Protein AF-A0A1I7UKV0-F1 (afdb_monomer_lite)

Foldseek 3Di:
DDDPPPPPADDDDDDPPVVVCVVVVPWDWAARADDPNDGAKTKTWHWDQDPNDTDIDIDIDGPDDDDDDDDDDDDDDDDDPVPPPD

Secondary structure (DSSP, 8-state):
-------S-------TTHHHHHHHT-PPPEEEEEETTEEEEEEEEEEEEETTEEEEEEEEE-SS-----------------S----

Radius of gyration: 15.61 Å; chains: 1; bounding box: 29×40×40 Å

Organism: NCBI:txid1561998

pLDDT: mean 81.82, std 13.73, range [37.38, 94.62]

Sequence (86 aa):
MSGRHKYPFNNVCFFENAREHIERDDFSEIPIGKIGGVDGWYFTIQQRIISDEVRYYPFISTDEEKTMFKYRVYSNILKNDGLSTT

Structure (mmCIF, N/CA/C/O backbone):
data_AF-A0A1I7UKV0-F1
#
_entry.id   AF-A0A1I7UKV0-F1
#
loop_
_atom_site.group_PDB
_atom_site.id
_atom_site.type_symbol
_atom_site.label_atom_id
_atom_site.label_alt_id
_atom_site.label_comp_id
_atom_site.label_asym_id
_atom_site.label_entity_id
_atom_site.label_seq_id
_atom_site.pdbx_PDB_ins_code
_atom_site.Cartn_x
_atom_site.Cartn_y
_atom_site.Cartn_z
_atom_site.occupancy
_atom_site.B_iso_or_equiv
_atom_site.auth_seq_id
_atom_site.auth_comp_id
_atom_site.auth_asym_id
_atom_site.auth_atom_id
_atom_site.pdbx_PDB_model_num
ATOM 1 N N . MET A 1 1 ? 15.970 -13.890 25.416 1.00 37.38 1 MET A N 1
ATOM 2 C CA . MET A 1 1 ? 14.855 -13.977 24.446 1.00 37.38 1 MET A CA 1
ATOM 3 C C . MET A 1 1 ? 14.119 -12.648 24.466 1.00 37.38 1 MET A C 1
ATOM 5 O O . MET A 1 1 ? 13.449 -12.355 25.444 1.00 37.38 1 MET A O 1
ATOM 9 N N . SER A 1 2 ? 14.350 -11.795 23.466 1.00 44.69 2 SER A N 1
ATOM 10 C CA . SER A 1 2 ? 13.729 -10.465 23.394 1.00 44.69 2 SER A CA 1
ATOM 11 C C . SER A 1 2 ? 12.247 -10.618 23.056 1.00 44.69 2 SER A C 1
ATOM 13 O O . SER A 1 2 ? 11.911 -11.256 22.055 1.00 44.69 2 SER A O 1
ATOM 15 N N . GLY A 1 3 ? 11.374 -10.094 23.917 1.00 45.22 3 GLY A N 1
ATOM 16 C CA . GLY A 1 3 ? 9.931 -10.092 23.715 1.00 45.22 3 GLY A CA 1
ATOM 17 C C . GLY A 1 3 ? 9.587 -9.325 22.445 1.00 45.22 3 GLY A C 1
ATOM 18 O O . GLY A 1 3 ? 9.555 -8.098 22.437 1.00 45.22 3 GLY A O 1
ATOM 19 N N . ARG A 1 4 ? 9.339 -10.047 21.349 1.00 52.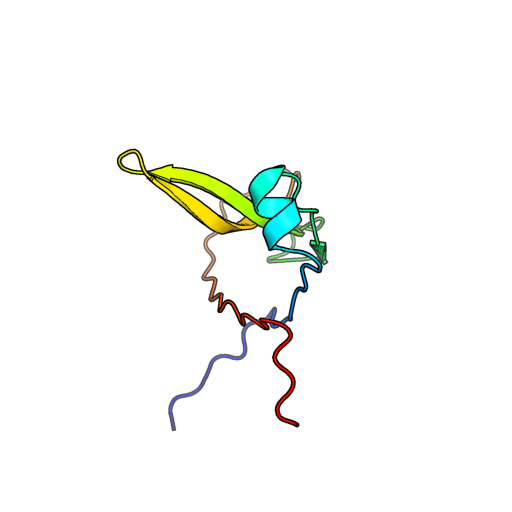53 4 ARG A N 1
ATOM 20 C CA . ARG A 1 4 ? 8.731 -9.459 20.156 1.00 52.53 4 ARG A CA 1
ATOM 21 C C . ARG A 1 4 ? 7.311 -9.079 20.548 1.00 52.53 4 ARG A C 1
ATOM 23 O O . ARG A 1 4 ? 6.453 -9.950 20.657 1.00 52.53 4 ARG A O 1
ATOM 30 N N . HIS A 1 5 ? 7.075 -7.794 20.800 1.00 53.44 5 HIS A N 1
ATOM 31 C CA . HIS A 1 5 ? 5.722 -7.263 20.863 1.00 53.44 5 HIS A CA 1
ATOM 32 C C . HIS A 1 5 ? 5.011 -7.685 19.573 1.00 53.44 5 HIS A C 1
ATOM 34 O O . HIS A 1 5 ? 5.404 -7.284 18.478 1.00 53.44 5 HIS A O 1
ATOM 40 N N . LYS A 1 6 ? 4.027 -8.579 19.699 1.00 59.81 6 LYS A N 1
ATOM 41 C CA . LYS A 1 6 ? 3.171 -9.001 18.592 1.00 59.81 6 LYS A CA 1
ATOM 42 C C . LYS A 1 6 ? 2.429 -7.748 18.133 1.00 59.81 6 LYS A C 1
ATOM 44 O O . LYS A 1 6 ? 1.630 -7.209 18.895 1.00 59.81 6 LYS A O 1
ATOM 49 N N . TYR A 1 7 ? 2.763 -7.232 16.951 1.00 68.00 7 TYR A N 1
ATOM 50 C CA . TYR A 1 7 ? 2.074 -6.066 16.408 1.00 68.00 7 TYR A CA 1
ATOM 51 C C . TYR A 1 7 ? 0.581 -6.396 16.256 1.00 68.00 7 TYR A C 1
ATOM 53 O O . TYR A 1 7 ? 0.253 -7.521 15.870 1.00 68.00 7 TYR A O 1
ATOM 61 N N . PRO A 1 8 ? -0.322 -5.450 16.569 1.00 67.19 8 PRO A N 1
ATOM 62 C CA . PRO A 1 8 ? -1.764 -5.686 16.502 1.00 67.19 8 PRO A CA 1
ATOM 63 C C . PRO A 1 8 ? -2.243 -6.006 15.080 1.00 67.19 8 PRO A C 1
ATOM 65 O O . PRO A 1 8 ? -3.260 -6.671 14.918 1.00 67.19 8 PRO A O 1
ATOM 68 N N . PHE A 1 9 ? -1.479 -5.597 14.065 1.00 73.75 9 PHE A N 1
ATOM 69 C CA . PHE A 1 9 ? -1.680 -5.973 12.674 1.00 73.75 9 PHE A CA 1
ATOM 70 C C . PHE A 1 9 ? -0.408 -6.638 12.132 1.00 73.75 9 PHE A C 1
ATOM 72 O O . PHE A 1 9 ? 0.674 -6.052 12.183 1.00 73.75 9 PHE A O 1
ATOM 79 N N . ASN A 1 10 ? -0.536 -7.872 11.645 1.00 73.38 10 ASN A N 1
ATOM 80 C CA . ASN A 1 10 ? 0.535 -8.616 10.986 1.00 73.38 10 ASN A CA 1
ATOM 81 C C . ASN A 1 10 ? -0.076 -9.388 9.819 1.00 73.38 10 ASN A C 1
ATOM 83 O O . ASN A 1 10 ? -0.626 -10.471 10.017 1.00 73.38 10 ASN A O 1
ATOM 87 N N . ASN A 1 11 ? -0.035 -8.790 8.634 1.00 76.62 11 ASN A N 1
ATOM 88 C CA . ASN A 1 11 ? -0.660 -9.344 7.445 1.00 76.62 11 ASN A CA 1
ATOM 89 C C . ASN A 1 11 ? 0.320 -9.350 6.272 1.00 76.62 11 ASN A C 1
ATOM 91 O O . ASN A 1 11 ? 1.290 -8.589 6.258 1.00 76.62 11 ASN A O 1
ATOM 95 N N . VAL A 1 12 ? 0.053 -10.212 5.297 1.00 83.62 12 VAL A N 1
ATOM 96 C CA . VAL A 1 12 ? 0.794 -10.282 4.039 1.00 83.62 12 VAL A CA 1
ATOM 97 C C . VAL A 1 12 ? -0.110 -9.738 2.942 1.00 83.62 12 VAL A C 1
ATOM 99 O O . VAL A 1 12 ? -1.246 -10.179 2.798 1.00 83.62 12 VAL A O 1
ATOM 102 N N . CYS A 1 13 ? 0.392 -8.758 2.196 1.00 86.69 13 CYS A N 1
ATOM 103 C CA . CYS A 1 13 ? -0.279 -8.183 1.035 1.00 86.69 13 CYS A CA 1
ATOM 104 C C . CYS A 1 13 ? 0.447 -8.644 -0.230 1.00 86.69 13 CYS A C 1
ATOM 106 O O . CYS A 1 13 ? 1.678 -8.725 -0.234 1.00 86.69 13 CYS A O 1
ATOM 108 N N . PHE A 1 14 ? -0.307 -8.934 -1.286 1.00 87.56 14 PHE A N 1
ATOM 109 C CA . PHE A 1 14 ? 0.229 -9.440 -2.546 1.00 87.56 14 PHE A CA 1
ATOM 110 C C . PHE A 1 14 ? -0.129 -8.494 -3.688 1.00 87.56 14 PHE A C 1
ATOM 112 O O . PHE A 1 14 ? -1.274 -8.069 -3.801 1.00 87.56 14 PHE A O 1
ATOM 119 N N . PHE A 1 15 ? 0.857 -8.212 -4.537 1.00 87.12 15 PHE A N 1
ATOM 120 C CA . PHE A 1 15 ? 0.667 -7.567 -5.830 1.00 87.12 15 PHE A CA 1
ATOM 121 C C . PHE A 1 15 ? 1.137 -8.540 -6.902 1.00 87.12 15 PHE A C 1
ATOM 123 O O . PHE A 1 15 ? 2.331 -8.833 -7.002 1.00 87.12 15 PHE A O 1
ATOM 130 N N . GLU A 1 16 ? 0.196 -9.071 -7.669 1.00 88.00 16 GLU A N 1
ATOM 131 C CA . GLU A 1 16 ? 0.522 -9.829 -8.873 1.00 88.00 16 GLU A CA 1
ATOM 132 C C . GLU A 1 16 ? 1.037 -8.863 -9.941 1.00 88.00 16 GLU A C 1
ATOM 134 O O . GLU A 1 16 ? 0.625 -7.710 -9.958 1.00 88.00 16 GLU A O 1
ATOM 139 N N . ASN A 1 17 ? 1.940 -9.308 -10.821 1.00 88.62 17 ASN A N 1
ATOM 140 C CA . ASN A 1 17 ? 2.402 -8.490 -11.954 1.00 88.62 17 ASN A CA 1
ATOM 141 C C . ASN A 1 17 ? 2.958 -7.114 -11.520 1.00 88.62 17 ASN A C 1
ATOM 143 O O . ASN A 1 17 ? 2.702 -6.071 -12.120 1.00 88.62 17 ASN A O 1
ATOM 147 N N . ALA A 1 18 ? 3.721 -7.094 -10.418 1.00 88.75 18 ALA A N 1
ATOM 148 C CA . ALA A 1 18 ? 4.238 -5.855 -9.834 1.00 88.75 18 ALA A CA 1
ATOM 149 C C . ALA A 1 18 ? 5.105 -5.041 -10.812 1.00 88.75 18 ALA A C 1
ATOM 151 O O . ALA A 1 18 ? 5.221 -3.828 -10.663 1.00 88.75 18 ALA A O 1
ATOM 152 N N . ARG A 1 19 ? 5.721 -5.688 -11.810 1.00 88.94 19 ARG A N 1
ATOM 153 C CA . ARG A 1 19 ? 6.494 -5.002 -12.848 1.00 88.94 19 ARG A CA 1
ATOM 154 C C . ARG A 1 19 ? 5.583 -4.181 -13.759 1.00 88.94 19 ARG A C 1
ATOM 156 O O . ARG A 1 19 ? 5.878 -3.024 -14.024 1.00 88.94 19 ARG A O 1
ATOM 163 N N . GLU A 1 20 ? 4.487 -4.772 -14.204 1.00 92.00 20 GLU A N 1
ATOM 164 C CA . GLU A 1 20 ? 3.479 -4.136 -15.042 1.00 92.00 20 GLU A CA 1
ATOM 165 C C . GLU A 1 20 ? 2.856 -2.941 -14.311 1.00 92.00 20 GLU A C 1
ATOM 167 O O . GLU A 1 20 ? 2.680 -1.880 -14.908 1.00 92.00 20 GLU A O 1
ATOM 172 N N . HIS A 1 21 ? 2.621 -3.084 -13.003 1.00 92.25 21 HIS A N 1
ATOM 173 C CA . HIS A 1 21 ? 2.136 -1.993 -12.159 1.00 92.25 21 HIS A CA 1
ATOM 174 C C . HIS A 1 21 ? 3.160 -0.869 -11.954 1.00 92.25 21 HIS A C 1
ATOM 176 O O . HIS A 1 21 ? 2.780 0.294 -11.881 1.00 92.25 21 HIS A O 1
ATOM 182 N N . ILE A 1 22 ? 4.462 -1.175 -11.915 1.00 90.25 22 ILE A N 1
ATOM 183 C CA . ILE A 1 22 ? 5.525 -0.152 -11.904 1.00 90.25 22 ILE A CA 1
ATOM 184 C C . ILE A 1 22 ? 5.523 0.648 -13.209 1.00 90.25 22 ILE A C 1
ATOM 186 O O . ILE A 1 22 ? 5.654 1.866 -13.182 1.00 90.25 22 ILE A O 1
ATOM 190 N N . GLU A 1 23 ? 5.369 -0.018 -14.354 1.00 91.12 23 GLU A N 1
ATOM 191 C CA . GLU A 1 23 ? 5.384 0.644 -15.665 1.00 91.12 23 GLU A CA 1
ATOM 192 C C . GLU A 1 23 ? 4.164 1.561 -15.877 1.00 91.12 23 GLU A C 1
ATOM 194 O O . GLU A 1 23 ? 4.254 2.536 -16.624 1.00 91.12 23 GLU A O 1
ATOM 199 N N . ARG A 1 24 ? 3.035 1.262 -15.221 1.00 92.62 24 ARG A N 1
ATOM 200 C CA . ARG A 1 24 ? 1.767 2.004 -15.341 1.00 92.62 24 ARG A CA 1
ATOM 201 C C . ARG A 1 24 ? 1.457 2.940 -14.174 1.00 92.62 24 ARG A C 1
ATOM 203 O O . ARG A 1 24 ? 0.575 3.780 -14.324 1.00 92.62 24 ARG A O 1
ATOM 210 N N . ASP A 1 25 ? 2.160 2.787 -13.054 1.00 89.88 25 ASP A N 1
ATOM 211 C CA . ASP A 1 25 ? 1.883 3.458 -11.778 1.00 89.88 25 ASP A CA 1
ATOM 212 C C . ASP A 1 25 ? 0.425 3.264 -11.303 1.00 89.88 25 ASP A C 1
ATOM 214 O O . ASP A 1 25 ? -0.244 4.199 -10.871 1.00 89.88 25 ASP A O 1
ATOM 218 N N . ASP A 1 26 ? -0.097 2.034 -11.414 1.00 93.38 26 ASP A N 1
ATOM 219 C CA . ASP A 1 26 ? -1.507 1.685 -11.151 1.00 93.38 26 ASP A CA 1
ATOM 220 C C . ASP A 1 26 ? -1.684 0.633 -10.036 1.00 93.38 26 ASP A C 1
ATOM 222 O O . ASP A 1 26 ? -2.599 -0.197 -10.059 1.00 93.38 26 ASP A O 1
ATOM 226 N N . PHE A 1 27 ? -0.810 0.667 -9.024 1.00 92.88 27 PHE A N 1
ATOM 227 C CA . PHE A 1 27 ? -0.922 -0.209 -7.857 1.00 92.88 27 PHE A CA 1
ATOM 228 C C . PHE A 1 27 ? -2.267 -0.036 -7.139 1.00 92.88 27 PHE A C 1
ATOM 230 O O . PHE A 1 27 ? -2.646 1.058 -6.724 1.00 92.88 27 PHE A O 1
ATOM 237 N N . SER A 1 28 ? -2.974 -1.151 -6.949 1.00 93.56 28 SER A N 1
ATOM 238 C CA . SER A 1 28 ? -4.268 -1.167 -6.264 1.00 93.56 28 SER A CA 1
ATOM 239 C C . SER A 1 28 ? -4.141 -0.949 -4.755 1.00 93.56 28 SER A C 1
ATOM 241 O O . SER A 1 28 ? -3.135 -1.279 -4.128 1.00 93.56 28 SER A O 1
ATOM 243 N N . GLU A 1 29 ? -5.210 -0.452 -4.147 1.00 94.62 29 GLU A N 1
ATOM 244 C CA . GLU A 1 29 ? -5.329 -0.340 -2.698 1.00 94.62 29 GLU A CA 1
ATOM 245 C C . GLU A 1 29 ? -5.823 -1.663 -2.108 1.00 94.62 29 GLU A C 1
ATOM 247 O O . GLU A 1 29 ? -6.872 -2.184 -2.483 1.00 94.62 29 GLU A O 1
ATOM 252 N N . ILE A 1 30 ? -5.061 -2.222 -1.170 1.00 92.56 30 ILE A N 1
ATOM 253 C CA . ILE A 1 30 ? -5.389 -3.466 -0.476 1.00 92.56 30 ILE A CA 1
ATOM 254 C C . ILE A 1 30 ? -5.973 -3.109 0.893 1.00 92.56 30 ILE A C 1
ATOM 256 O O . ILE A 1 30 ? -5.237 -2.603 1.744 1.00 92.56 30 ILE A O 1
ATOM 260 N N . PRO A 1 31 ? -7.261 -3.380 1.162 1.00 92.81 31 PRO A N 1
ATOM 261 C CA . PRO A 1 31 ? -7.860 -3.083 2.456 1.00 92.81 31 PRO A CA 1
ATOM 262 C C . PRO A 1 31 ? -7.163 -3.849 3.586 1.00 92.81 31 PRO A C 1
ATOM 264 O O . PRO A 1 31 ? -7.040 -5.074 3.547 1.00 92.81 31 PRO A O 1
ATOM 267 N N . ILE A 1 32 ? -6.737 -3.129 4.624 1.00 90.75 32 ILE A N 1
ATOM 268 C CA . ILE A 1 32 ? -6.135 -3.699 5.840 1.00 90.75 32 ILE A CA 1
ATOM 269 C C . ILE A 1 32 ? -7.017 -3.512 7.084 1.00 90.75 32 ILE A C 1
ATOM 271 O O . ILE A 1 32 ? -6.720 -4.062 8.145 1.00 90.75 32 ILE A O 1
ATOM 275 N N . GLY A 1 33 ? -8.141 -2.805 6.940 1.00 88.50 33 GLY A N 1
ATOM 276 C CA . GLY A 1 33 ? -9.218 -2.755 7.923 1.00 88.50 33 GLY A CA 1
ATOM 277 C C . GLY A 1 33 ? -9.051 -1.637 8.947 1.00 88.50 33 GLY A C 1
ATOM 278 O O . GLY A 1 33 ? -8.834 -0.480 8.594 1.00 88.50 33 GLY A O 1
ATOM 279 N N . LYS A 1 34 ? -9.217 -1.973 10.228 1.00 87.44 34 LYS A N 1
ATOM 280 C CA . LYS A 1 34 ? -9.224 -1.007 11.331 1.00 87.44 34 LYS A CA 1
ATOM 281 C C . LYS A 1 34 ? -7.867 -0.955 12.023 1.00 87.44 34 LYS A C 1
ATOM 283 O O . LYS A 1 34 ? -7.393 -1.973 12.529 1.00 87.44 34 LYS A O 1
ATOM 288 N N . ILE A 1 35 ? -7.275 0.233 12.135 1.00 84.88 35 ILE A N 1
ATOM 289 C CA . ILE A 1 35 ? -6.034 0.468 12.888 1.00 84.88 35 ILE A CA 1
ATOM 290 C C . ILE A 1 35 ? -6.262 1.630 13.848 1.00 84.88 35 ILE A C 1
ATOM 292 O O . ILE A 1 35 ? -6.737 2.695 13.465 1.00 84.88 35 ILE A O 1
ATOM 296 N N . GLY A 1 36 ? -5.934 1.426 15.127 1.00 81.50 36 GLY A N 1
ATOM 297 C CA . GLY A 1 36 ? -5.987 2.504 16.117 1.00 81.50 36 GLY A CA 1
ATOM 298 C C . GLY A 1 36 ? -7.386 3.062 16.396 1.00 81.50 36 GLY A C 1
ATOM 299 O O . GLY A 1 36 ? -7.497 4.181 16.878 1.00 81.50 36 GLY A O 1
ATOM 300 N N . GLY A 1 37 ? -8.446 2.309 16.087 1.00 84.25 37 GLY A N 1
ATOM 301 C CA . GLY A 1 37 ? -9.830 2.770 16.238 1.00 84.25 37 GLY A CA 1
ATOM 302 C C . GLY A 1 37 ? -10.414 3.445 14.992 1.00 84.25 37 GLY A C 1
ATOM 303 O O . GLY A 1 37 ? -11.628 3.620 14.942 1.00 84.25 37 GLY A O 1
ATOM 304 N N . VAL A 1 38 ? -9.592 3.730 13.980 1.00 85.69 38 VAL A N 1
ATOM 305 C CA . VAL A 1 38 ? -10.004 4.315 12.696 1.00 85.69 38 VAL A CA 1
ATOM 306 C C . VAL A 1 38 ? -10.181 3.196 11.671 1.00 85.69 38 VAL A C 1
ATOM 308 O O . VAL A 1 38 ? -9.321 2.317 11.576 1.00 85.69 38 VAL A O 1
ATOM 311 N N . ASP A 1 39 ? -11.305 3.196 10.958 1.00 88.88 39 ASP A N 1
ATOM 312 C CA . ASP A 1 39 ? -11.620 2.227 9.902 1.00 88.88 39 ASP A CA 1
ATOM 313 C C . ASP A 1 39 ? -11.039 2.668 8.541 1.00 88.88 39 ASP A C 1
ATOM 315 O O . ASP A 1 39 ? -10.384 3.706 8.427 1.00 88.88 39 ASP A O 1
ATOM 319 N N . GLY A 1 40 ? -11.223 1.839 7.510 1.00 90.19 40 GLY A N 1
ATOM 320 C CA . GLY A 1 40 ? -10.892 2.215 6.131 1.00 90.19 40 GLY A CA 1
ATOM 321 C C . GLY A 1 40 ? -9.398 2.296 5.817 1.00 90.19 40 GLY A C 1
ATOM 322 O O . GLY A 1 40 ? -9.018 2.927 4.836 1.00 90.19 40 GLY A O 1
ATOM 323 N N . TRP A 1 41 ? -8.527 1.675 6.618 1.00 90.38 41 TRP A N 1
ATOM 324 C CA . TRP A 1 41 ? -7.114 1.623 6.264 1.00 90.38 41 TRP A CA 1
ATOM 325 C C . TRP A 1 41 ? -6.886 0.690 5.084 1.00 90.38 41 TRP A C 1
ATOM 327 O O . TRP A 1 41 ? -7.411 -0.428 5.037 1.00 90.38 41 TRP A O 1
ATOM 337 N N . TYR A 1 42 ? -6.011 1.121 4.187 1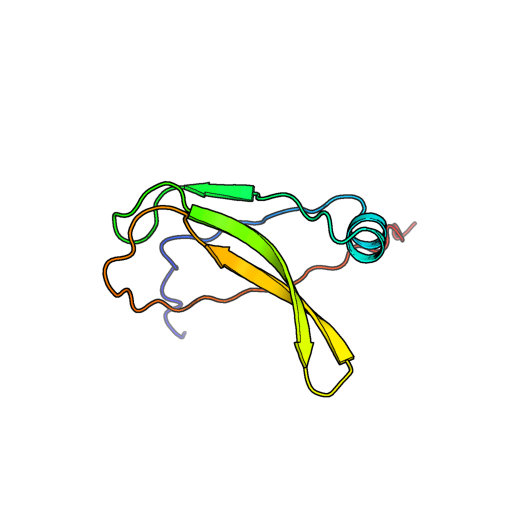.00 92.12 42 TYR A N 1
ATOM 338 C CA . TYR A 1 42 ? -5.517 0.350 3.063 1.00 92.12 42 TYR A CA 1
ATOM 339 C C . TYR A 1 42 ? -3.994 0.444 2.955 1.00 92.12 42 TYR A C 1
ATOM 341 O O . TYR A 1 42 ? -3.339 1.360 3.463 1.00 92.12 42 TYR A O 1
ATOM 349 N N . PHE A 1 43 ? -3.432 -0.561 2.298 1.00 92.19 43 PHE A N 1
ATOM 350 C CA . PHE A 1 43 ? -2.032 -0.683 1.948 1.00 92.19 43 PHE A CA 1
ATOM 351 C C . PHE A 1 43 ? -1.883 -0.560 0.436 1.00 92.19 43 PHE A C 1
ATOM 353 O O . PHE A 1 43 ? -2.608 -1.206 -0.312 1.00 92.19 43 PHE A O 1
ATOM 360 N N . THR A 1 44 ? -0.928 0.237 -0.019 1.00 93.31 44 THR A N 1
ATOM 361 C CA . THR A 1 44 ? -0.599 0.372 -1.441 1.00 93.31 44 THR A CA 1
ATOM 362 C C . THR A 1 44 ? 0.909 0.566 -1.619 1.00 93.31 44 THR A C 1
ATOM 364 O O . THR A 1 44 ? 1.658 0.671 -0.642 1.00 93.31 44 THR A O 1
ATOM 367 N N . ILE 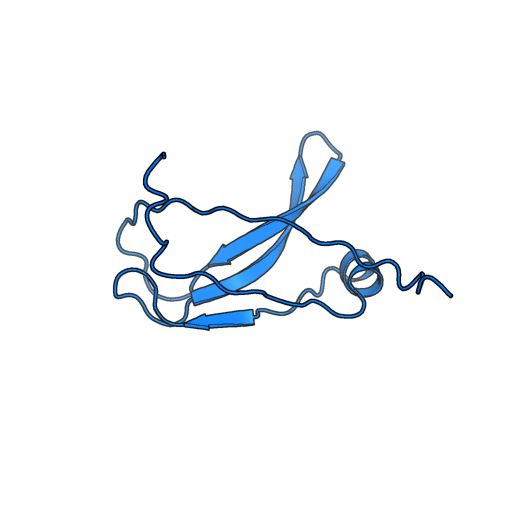A 1 45 ? 1.375 0.597 -2.862 1.00 92.88 45 ILE A N 1
ATOM 368 C CA . ILE A 1 45 ? 2.714 1.057 -3.221 1.00 92.88 45 ILE A CA 1
ATOM 369 C C . ILE A 1 45 ? 2.579 2.464 -3.792 1.00 92.88 45 ILE A C 1
ATOM 371 O O . ILE A 1 45 ? 1.794 2.692 -4.702 1.00 92.88 45 ILE A O 1
ATOM 375 N N . GLN A 1 46 ? 3.359 3.406 -3.264 1.00 92.50 46 GLN A N 1
ATOM 376 C CA . GLN A 1 46 ? 3.379 4.778 -3.762 1.00 92.50 46 GLN A CA 1
ATOM 377 C C . GLN A 1 46 ? 4.695 5.065 -4.487 1.00 92.50 46 GLN A C 1
ATOM 379 O O . GLN A 1 46 ? 5.774 4.727 -3.988 1.00 92.50 46 GLN A O 1
ATOM 384 N N . GLN A 1 47 ? 4.598 5.740 -5.631 1.00 93.56 47 GLN A N 1
ATOM 385 C CA . GLN A 1 47 ? 5.733 6.321 -6.333 1.00 93.56 47 GLN A CA 1
ATOM 386 C C . GLN A 1 47 ? 6.127 7.671 -5.713 1.00 93.56 47 GLN A C 1
ATOM 388 O O . GLN A 1 47 ? 5.288 8.542 -5.474 1.00 93.56 47 GLN A O 1
ATOM 393 N N . ARG A 1 48 ? 7.426 7.888 -5.486 1.00 91.44 48 ARG A N 1
ATOM 394 C CA . ARG A 1 48 ? 7.997 9.224 -5.253 1.00 91.44 48 ARG A CA 1
ATOM 395 C C . ARG A 1 48 ? 9.273 9.421 -6.042 1.00 91.44 48 ARG A C 1
ATOM 397 O O . ARG A 1 48 ? 10.035 8.485 -6.255 1.00 91.44 48 ARG A O 1
ATOM 404 N N . ILE A 1 49 ? 9.524 10.676 -6.388 1.00 94.12 49 ILE A N 1
ATOM 405 C CA . ILE A 1 49 ? 10.804 11.125 -6.921 1.00 94.12 49 ILE A CA 1
ATOM 406 C C . ILE A 1 49 ? 11.620 11.659 -5.743 1.00 94.12 49 ILE A C 1
ATOM 408 O O . ILE A 1 49 ? 11.199 12.599 -5.067 1.00 94.12 49 ILE A O 1
ATOM 412 N N . ILE A 1 50 ? 12.757 11.028 -5.458 1.00 92.81 50 ILE A N 1
ATOM 413 C CA . ILE A 1 50 ? 13.683 11.432 -4.395 1.00 92.81 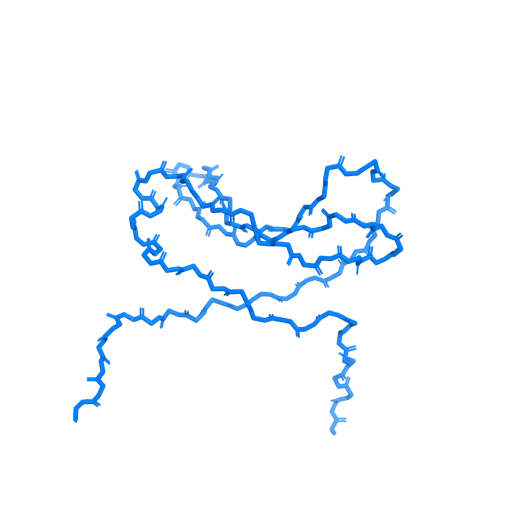50 ILE A CA 1
ATOM 414 C C . ILE A 1 50 ? 15.067 11.542 -5.021 1.00 92.81 50 ILE A C 1
ATOM 416 O O . ILE A 1 50 ? 15.593 10.541 -5.494 1.00 92.81 50 ILE A O 1
ATOM 420 N N . SER A 1 51 ? 15.658 12.741 -4.997 1.00 93.06 51 SER A N 1
ATOM 421 C CA . SER A 1 51 ? 16.980 12.997 -5.592 1.00 93.06 51 SER A CA 1
ATOM 422 C C . SER A 1 51 ? 17.064 12.538 -7.055 1.00 93.06 51 SER A C 1
ATOM 424 O O . SER A 1 51 ? 17.985 11.820 -7.422 1.00 93.06 51 SER A O 1
ATOM 426 N N . ASP A 1 52 ? 16.061 12.911 -7.855 1.00 94.06 52 ASP A N 1
ATOM 427 C CA . ASP A 1 52 ? 15.911 12.557 -9.278 1.00 94.06 52 ASP A CA 1
ATOM 428 C C . ASP A 1 52 ? 15.751 11.054 -9.581 1.00 94.06 52 ASP A C 1
ATOM 430 O O . ASP A 1 52 ? 15.658 10.655 -10.740 1.00 94.06 52 ASP A O 1
ATOM 434 N N . GLU A 1 53 ? 15.625 10.212 -8.553 1.00 94.25 53 GLU A N 1
ATOM 435 C CA . GLU A 1 53 ? 15.330 8.789 -8.698 1.00 94.25 53 GLU A CA 1
ATOM 436 C C . GLU A 1 53 ? 13.858 8.495 -8.403 1.00 94.25 53 GLU A C 1
ATOM 438 O O . GLU A 1 53 ? 13.315 8.897 -7.368 1.00 94.25 53 GLU A O 1
ATOM 443 N N . VAL A 1 54 ? 13.220 7.727 -9.289 1.00 93.25 54 VAL A N 1
ATOM 444 C CA . VAL A 1 54 ? 11.886 7.167 -9.050 1.00 93.25 54 VAL A CA 1
ATOM 445 C C . VAL A 1 54 ? 12.009 5.989 -8.087 1.00 93.25 54 VAL A C 1
ATOM 447 O O . VAL A 1 54 ? 12.725 5.022 -8.349 1.00 93.25 54 VAL A O 1
ATOM 450 N N . ARG A 1 55 ? 11.302 6.062 -6.960 1.00 91.12 55 ARG A N 1
ATOM 451 C CA . ARG A 1 55 ? 11.270 5.022 -5.931 1.00 91.12 55 ARG A CA 1
ATOM 452 C C . ARG A 1 55 ? 9.835 4.620 -5.632 1.00 91.12 55 ARG A C 1
ATOM 454 O O . ARG A 1 55 ? 8.971 5.475 -5.459 1.00 91.12 55 ARG A O 1
ATOM 461 N N . TYR A 1 56 ? 9.630 3.318 -5.488 1.00 90.06 56 TYR A N 1
ATOM 462 C CA . TYR A 1 56 ? 8.370 2.716 -5.070 1.00 90.06 56 TYR A CA 1
ATOM 463 C C . TYR A 1 56 ? 8.528 2.192 -3.649 1.00 90.06 56 TYR A C 1
ATOM 465 O O . TYR A 1 56 ? 9.501 1.494 -3.351 1.00 90.06 56 TYR A O 1
ATOM 473 N N . TYR A 1 57 ? 7.601 2.532 -2.758 1.00 89.19 57 TYR A N 1
ATOM 474 C CA . TYR A 1 57 ? 7.656 2.059 -1.377 1.00 89.19 57 TYR A CA 1
ATOM 475 C C . TYR A 1 57 ? 6.264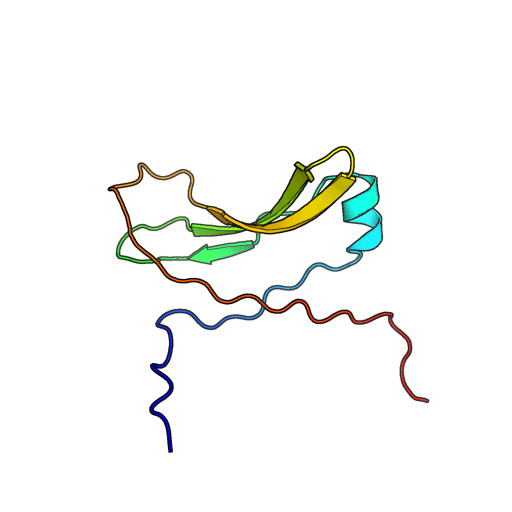 1.736 -0.816 1.00 89.19 57 TYR A C 1
ATOM 477 O O . TYR A 1 57 ? 5.270 2.339 -1.225 1.00 89.19 57 TYR A O 1
ATOM 485 N N . PRO A 1 58 ? 6.195 0.802 0.151 1.00 90.44 58 PRO A N 1
ATOM 486 C CA . PRO A 1 58 ? 4.984 0.501 0.902 1.00 90.44 58 PRO A CA 1
ATOM 487 C C . PRO A 1 58 ? 4.396 1.730 1.590 1.00 90.44 58 PRO A C 1
ATOM 489 O O . PRO A 1 58 ? 5.088 2.410 2.352 1.00 90.44 58 PRO A O 1
ATOM 492 N N . PHE A 1 59 ? 3.108 1.970 1.385 1.00 90.19 59 PHE A N 1
ATOM 493 C CA . PHE A 1 59 ? 2.378 3.072 1.989 1.00 90.19 59 PHE A CA 1
ATOM 494 C C . PHE A 1 59 ? 1.086 2.575 2.637 1.00 90.19 59 PHE A C 1
ATOM 496 O O . PHE A 1 59 ? 0.377 1.740 2.085 1.00 90.19 59 PHE A O 1
ATOM 503 N N . ILE A 1 60 ? 0.800 3.081 3.835 1.00 89.56 60 ILE A N 1
ATOM 504 C CA . ILE A 1 60 ? -0.432 2.796 4.571 1.00 89.56 60 ILE A CA 1
ATOM 505 C C . ILE A 1 60 ? -1.185 4.110 4.723 1.00 89.56 60 ILE A C 1
ATOM 507 O O . ILE A 1 60 ? -0.639 5.084 5.250 1.00 89.56 60 ILE A O 1
ATOM 511 N N . SER A 1 61 ? -2.435 4.127 4.278 1.00 88.38 61 SER A N 1
ATOM 512 C CA . SER A 1 61 ? -3.293 5.303 4.344 1.00 88.38 61 SER A CA 1
ATOM 513 C C . SER A 1 61 ? -4.725 4.918 4.694 1.00 88.38 61 SER A C 1
ATOM 515 O O . SER A 1 61 ? -5.077 3.747 4.762 1.00 88.38 61 SER A O 1
ATOM 517 N N . THR A 1 62 ? -5.514 5.939 4.982 1.00 89.50 62 THR A N 1
ATOM 518 C CA . THR A 1 62 ? -6.966 5.917 5.126 1.00 89.50 62 THR A CA 1
ATOM 519 C C . THR A 1 62 ? -7.450 7.273 4.622 1.00 89.50 62 THR A C 1
ATOM 521 O O . THR A 1 62 ? -6.728 8.273 4.783 1.00 89.50 62 THR A O 1
ATOM 524 N N . ASP A 1 63 ? -8.628 7.287 4.010 1.00 87.44 63 ASP A N 1
ATOM 525 C CA . ASP A 1 63 ? -9.301 8.507 3.556 1.00 87.44 63 ASP A CA 1
ATOM 526 C C . ASP A 1 63 ? -10.141 9.141 4.678 1.00 87.44 63 ASP A C 1
ATOM 528 O O . ASP A 1 63 ? -10.606 10.273 4.548 1.00 87.44 63 ASP A O 1
ATOM 532 N N . GLU A 1 64 ? -10.293 8.435 5.804 1.00 85.62 64 GLU A N 1
ATOM 533 C CA . GLU A 1 64 ? -10.972 8.930 6.999 1.00 85.62 64 GLU A CA 1
ATOM 534 C C . GLU A 1 64 ? -10.191 10.074 7.661 1.00 85.62 64 GLU A C 1
ATOM 536 O O . GLU A 1 64 ? -8.953 10.122 7.635 1.00 85.62 64 GLU A O 1
ATOM 541 N N . GLU A 1 65 ? -10.915 10.990 8.309 1.00 79.50 65 GLU A N 1
ATOM 542 C CA . GLU A 1 65 ? -10.313 12.131 8.996 1.00 79.50 65 GLU A CA 1
ATOM 543 C C . GLU A 1 65 ? -9.358 11.655 10.102 1.00 79.50 65 GLU A C 1
ATOM 545 O O . GLU A 1 65 ? -9.730 10.998 11.080 1.00 79.50 65 GLU A O 1
ATOM 550 N N . LYS A 1 66 ? -8.073 11.978 9.934 1.00 67.75 66 LYS A N 1
ATOM 551 C CA . LYS A 1 66 ? -7.016 11.494 10.821 1.00 67.75 66 LYS A CA 1
ATOM 552 C C . LYS A 1 66 ? -6.975 12.351 12.080 1.00 67.75 66 LYS A C 1
ATOM 554 O O . LYS A 1 66 ? -6.459 13.467 12.067 1.00 67.75 66 LYS A O 1
ATOM 559 N N . THR A 1 67 ? -7.387 11.787 13.213 1.00 69.06 67 THR A N 1
ATOM 560 C CA . THR A 1 67 ? -6.818 12.230 14.492 1.00 69.06 67 THR A CA 1
ATOM 561 C C . THR A 1 67 ? -5.318 11.941 14.468 1.00 69.06 67 THR A C 1
ATOM 563 O O . THR A 1 67 ? -4.868 10.923 13.944 1.00 69.06 67 THR A O 1
ATOM 566 N N . MET A 1 68 ? -4.514 12.877 14.968 1.00 72.19 68 MET A N 1
ATOM 567 C CA . MET A 1 68 ? -3.054 12.800 14.917 1.00 72.19 68 MET A CA 1
ATOM 568 C C . MET A 1 68 ? -2.564 11.491 15.564 1.00 72.19 68 MET A C 1
ATOM 570 O O . MET A 1 68 ? -2.598 11.345 16.785 1.00 72.19 68 MET A O 1
ATOM 574 N N . PHE A 1 69 ? -2.126 10.527 14.751 1.00 75.56 69 PHE A N 1
ATOM 575 C CA . PHE A 1 69 ? -1.799 9.178 15.214 1.00 75.56 69 PHE A CA 1
ATOM 576 C C . PHE A 1 69 ? -0.294 8.924 15.125 1.00 75.56 69 PHE A C 1
ATOM 578 O O . PHE A 1 69 ? 0.328 9.141 14.085 1.00 75.56 69 PHE A O 1
ATOM 585 N N . LYS A 1 70 ? 0.308 8.433 16.213 1.00 81.12 70 LYS A N 1
ATOM 586 C CA . LYS A 1 70 ? 1.686 7.928 16.206 1.00 81.12 70 LYS A CA 1
ATOM 587 C C . LYS A 1 70 ? 1.645 6.416 16.070 1.00 81.12 70 LYS A C 1
ATOM 589 O O . LYS A 1 70 ? 1.107 5.731 16.933 1.00 81.12 70 LYS A O 1
ATOM 594 N N . TYR A 1 71 ? 2.246 5.897 15.011 1.00 78.50 71 TYR A N 1
ATOM 595 C CA . TYR A 1 71 ? 2.352 4.464 14.780 1.00 78.50 71 TYR A CA 1
ATOM 596 C C . TYR A 1 71 ? 3.769 4.082 14.355 1.00 78.50 71 TYR A C 1
ATOM 598 O O . TYR A 1 71 ? 4.578 4.926 13.968 1.00 78.50 71 TYR A O 1
ATOM 606 N N . ARG A 1 72 ? 4.067 2.785 14.439 1.00 83.31 72 ARG A N 1
ATOM 607 C CA . ARG A 1 72 ? 5.308 2.191 13.946 1.00 83.31 72 ARG A CA 1
ATOM 608 C C . ARG A 1 72 ? 4.951 1.061 12.997 1.00 83.31 72 ARG A C 1
ATOM 610 O O . ARG A 1 72 ? 4.232 0.147 13.387 1.00 83.31 72 ARG A O 1
ATOM 617 N N . VAL A 1 73 ? 5.456 1.139 11.773 1.00 79.19 73 VAL A N 1
ATOM 618 C CA . VAL A 1 73 ? 5.232 0.134 10.730 1.00 79.19 73 VAL A CA 1
ATOM 619 C C . VAL A 1 73 ? 6.560 -0.511 10.378 1.00 79.19 73 VAL A C 1
ATOM 621 O O . VAL A 1 73 ? 7.590 0.157 10.306 1.00 79.19 73 VAL A O 1
ATOM 624 N N . TYR A 1 74 ? 6.511 -1.820 10.169 1.00 82.50 74 TYR A N 1
ATOM 625 C CA . TYR A 1 74 ? 7.594 -2.601 9.599 1.00 82.50 74 TYR A CA 1
ATOM 626 C C . TYR A 1 74 ? 7.061 -3.284 8.353 1.00 82.50 74 TYR A C 1
ATOM 628 O O . TYR A 1 74 ? 6.075 -4.014 8.428 1.00 82.50 74 TYR A O 1
ATOM 636 N N . SER A 1 75 ? 7.713 -3.049 7.225 1.00 80.81 75 SER A N 1
ATOM 637 C CA . SER A 1 75 ? 7.412 -3.706 5.962 1.00 80.81 75 SER A CA 1
ATOM 638 C C . SER A 1 75 ? 8.655 -4.435 5.470 1.00 80.81 75 SER A C 1
ATOM 640 O O . SER A 1 75 ? 9.779 -3.974 5.655 1.00 80.81 75 SER A O 1
ATOM 642 N N . ASN A 1 76 ? 8.439 -5.594 4.858 1.00 84.00 76 ASN A N 1
ATOM 643 C CA . ASN A 1 76 ? 9.450 -6.321 4.104 1.00 84.00 76 ASN A CA 1
ATOM 644 C C . ASN A 1 76 ? 8.842 -6.654 2.746 1.00 84.00 76 ASN A C 1
ATOM 646 O O . ASN A 1 76 ? 7.678 -7.049 2.679 1.00 84.00 76 ASN A O 1
ATOM 650 N N . ILE A 1 77 ? 9.622 -6.497 1.682 1.00 83.69 77 ILE A N 1
ATOM 651 C CA . ILE A 1 77 ? 9.200 -6.857 0.330 1.00 83.69 77 ILE A CA 1
ATOM 652 C C . ILE A 1 77 ? 9.805 -8.219 0.015 1.00 83.69 77 ILE A C 1
ATOM 654 O O . ILE A 1 77 ? 11.025 -8.375 -0.014 1.00 83.69 77 ILE A O 1
ATOM 658 N N . LEU A 1 78 ? 8.942 -9.205 -0.207 1.00 85.19 78 LEU A N 1
ATOM 659 C CA . LEU A 1 78 ? 9.333 -10.515 -0.706 1.00 85.19 78 LEU A CA 1
ATOM 660 C C . LEU A 1 78 ? 9.153 -10.502 -2.220 1.00 85.19 78 LEU A C 1
ATOM 662 O O . LEU A 1 78 ? 8.030 -10.479 -2.716 1.00 85.19 78 LEU A O 1
ATOM 666 N N . LYS A 1 79 ? 10.267 -10.479 -2.953 1.00 80.56 79 LYS A N 1
ATOM 667 C CA . LYS A 1 79 ? 10.249 -10.593 -4.409 1.00 80.56 79 LYS A CA 1
ATOM 668 C C . LYS A 1 79 ? 10.197 -12.070 -4.780 1.00 80.56 79 LYS A C 1
ATOM 670 O O . LYS A 1 79 ? 11.076 -12.826 -4.380 1.00 80.56 79 LYS A O 1
ATOM 675 N N . ASN A 1 80 ? 9.190 -12.451 -5.553 1.00 77.06 80 ASN A N 1
ATOM 676 C CA . ASN A 1 80 ? 9.169 -13.723 -6.257 1.00 77.06 80 ASN A CA 1
ATOM 677 C C . ASN A 1 80 ? 9.319 -13.402 -7.745 1.00 77.06 80 ASN A C 1
ATOM 679 O O . ASN A 1 80 ? 8.496 -12.690 -8.311 1.00 77.06 80 ASN A O 1
ATOM 683 N N . ASP A 1 81 ? 10.418 -13.832 -8.348 1.00 72.00 81 ASP A N 1
ATOM 684 C CA . ASP A 1 81 ? 10.719 -13.630 -9.766 1.00 72.00 81 ASP A CA 1
ATOM 685 C C . ASP A 1 81 ? 10.151 -14.751 -10.651 1.00 72.00 81 ASP A C 1
ATOM 687 O O . ASP A 1 81 ? 10.411 -14.779 -11.852 1.00 72.00 81 ASP A O 1
ATOM 691 N N . GLY A 1 82 ? 9.356 -15.662 -10.076 1.00 60.91 82 GLY A N 1
ATOM 692 C CA . GLY A 1 82 ? 8.750 -16.775 -10.803 1.00 60.91 82 GLY A CA 1
ATOM 693 C C . GLY A 1 82 ? 9.754 -17.856 -11.212 1.00 60.91 82 GLY A C 1
ATOM 694 O O . GLY A 1 82 ? 9.367 -18.824 -11.870 1.00 60.91 82 GLY A O 1
ATOM 695 N N . LEU A 1 83 ? 11.024 -17.741 -10.800 1.00 59.22 83 LEU A N 1
ATOM 696 C CA . LEU A 1 83 ? 12.031 -18.782 -10.980 1.00 59.22 83 LEU A CA 1
ATOM 697 C C . LEU A 1 83 ? 11.785 -19.882 -9.948 1.00 59.22 83 LEU A C 1
ATOM 699 O O . LEU A 1 83 ? 12.384 -19.942 -8.877 1.00 59.22 83 LEU A O 1
ATOM 703 N N . SER A 1 84 ? 10.849 -20.759 -10.288 1.00 54.50 84 SER A N 1
ATOM 704 C CA . SER A 1 84 ? 10.617 -22.001 -9.562 1.00 54.50 84 SER A CA 1
ATOM 705 C C . SER A 1 84 ? 11.904 -22.825 -9.613 1.00 54.50 84 SER A C 1
ATOM 707 O O . SER A 1 84 ? 12.335 -23.226 -10.695 1.00 54.50 84 SER A O 1
ATOM 709 N N . THR A 1 85 ? 12.526 -23.080 -8.458 1.00 51.56 85 THR A N 1
ATOM 710 C CA . THR A 1 85 ? 13.521 -24.152 -8.320 1.00 51.56 85 THR A CA 1
ATOM 711 C C . THR A 1 85 ? 12.881 -25.439 -8.823 1.00 51.56 85 THR A C 1
ATOM 713 O O . THR A 1 85 ? 11.925 -25.926 -8.217 1.00 51.56 85 THR A O 1
ATOM 716 N N . THR A 1 86 ? 13.365 -25.902 -9.973 1.00 45.34 86 THR A N 1
ATOM 717 C CA . THR A 1 86 ? 13.028 -27.195 -10.571 1.00 45.34 86 THR A CA 1
ATOM 718 C C . THR A 1 86 ? 13.854 -28.288 -9.914 1.00 45.34 86 THR A C 1
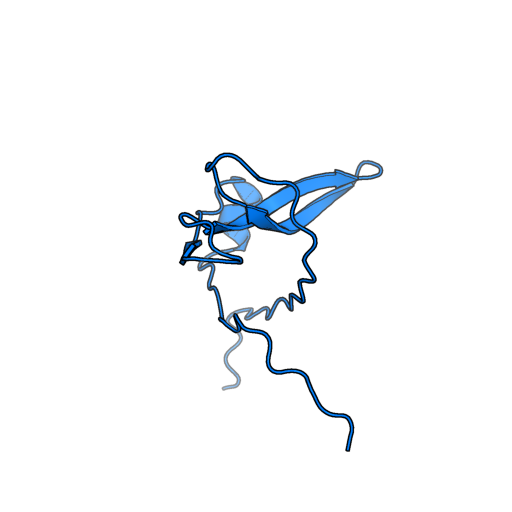ATOM 720 O O . THR A 1 86 ? 15.019 -27.992 -9.559 1.00 45.34 86 THR A O 1
#